Protein AF-A0A967EP77-F1 (afdb_monomer)

Structure (mmCIF, N/CA/C/O backbone):
data_AF-A0A967EP77-F1
#
_entry.id   AF-A0A967EP77-F1
#
loop_
_atom_site.group_PDB
_atom_site.id
_atom_site.type_symbol
_atom_site.label_atom_id
_atom_site.label_alt_id
_atom_site.label_comp_id
_atom_site.label_asym_id
_atom_site.label_entity_id
_atom_site.label_seq_id
_atom_site.pdbx_PDB_ins_code
_atom_site.Cartn_x
_atom_site.Cartn_y
_atom_site.Cartn_z
_atom_site.occupancy
_atom_site.B_iso_or_equiv
_atom_site.auth_seq_id
_atom_site.auth_comp_id
_atom_site.auth_asym_id
_atom_site.auth_atom_id
_atom_site.pdbx_PDB_model_num
ATOM 1 N N . GLN A 1 1 ? -3.088 9.006 17.816 1.00 86.19 1 GLN A N 1
ATOM 2 C CA . GLN A 1 1 ? -2.962 7.636 17.287 1.00 86.19 1 GLN A CA 1
ATOM 3 C C . GLN A 1 1 ? -3.980 7.311 16.200 1.00 86.19 1 GLN A C 1
ATOM 5 O O . GLN A 1 1 ? -3.536 7.202 15.072 1.00 86.19 1 GLN A O 1
ATOM 10 N N . LEU A 1 2 ? -5.304 7.241 16.424 1.00 95.00 2 LEU A N 1
ATOM 11 C CA . LEU A 1 2 ? -6.245 6.898 15.327 1.00 95.00 2 LEU A CA 1
ATOM 12 C C . LEU A 1 2 ? -6.158 7.840 14.108 1.00 95.00 2 LEU A C 1
ATOM 14 O O . LEU A 1 2 ? -5.985 7.376 12.988 1.00 95.00 2 LEU A O 1
ATOM 18 N N . ALA A 1 3 ? -6.216 9.158 14.322 1.00 96.06 3 ALA A N 1
ATOM 19 C CA . ALA A 1 3 ? -6.069 10.133 13.236 1.00 96.06 3 ALA A CA 1
ATOM 20 C C . ALA A 1 3 ? -4.712 10.028 12.510 1.00 96.06 3 ALA A C 1
ATOM 22 O O . ALA A 1 3 ? -4.661 10.159 11.295 1.00 96.06 3 ALA A O 1
ATOM 23 N N . GLU A 1 4 ? -3.628 9.736 13.237 1.00 96.44 4 GLU A N 1
ATOM 24 C CA . GLU A 1 4 ? -2.295 9.537 12.647 1.00 96.44 4 GLU A CA 1
ATOM 25 C C . GLU A 1 4 ? -2.262 8.284 11.768 1.00 96.44 4 GLU A C 1
ATOM 27 O O . GLU A 1 4 ? -1.728 8.333 10.667 1.00 96.44 4 GLU A O 1
ATOM 32 N N . GLN A 1 5 ? -2.878 7.182 12.214 1.00 97.62 5 GLN A N 1
ATOM 33 C CA . GLN A 1 5 ? -2.960 5.954 11.420 1.00 97.62 5 GLN A CA 1
ATOM 34 C C . GLN A 1 5 ? -3.810 6.140 10.159 1.00 97.62 5 GLN A C 1
ATOM 36 O O . GLN A 1 5 ? -3.471 5.586 9.121 1.00 97.62 5 GLN A O 1
ATOM 41 N N . ARG A 1 6 ? -4.870 6.957 10.210 1.00 97.81 6 ARG A N 1
ATOM 42 C CA . ARG A 1 6 ? -5.664 7.291 9.015 1.00 97.81 6 ARG A CA 1
ATOM 43 C C . ARG A 1 6 ? -4.852 8.060 7.976 1.00 97.81 6 ARG A C 1
ATOM 45 O O . ARG A 1 6 ? -4.856 7.684 6.812 1.00 97.81 6 ARG A O 1
ATOM 52 N N . VAL A 1 7 ? -4.107 9.076 8.414 1.00 98.00 7 VAL A N 1
ATOM 53 C CA . VAL A 1 7 ? -3.208 9.837 7.530 1.00 98.00 7 VAL A CA 1
ATOM 54 C C . VAL A 1 7 ? -2.118 8.938 6.945 1.00 98.00 7 VAL A C 1
ATOM 56 O O . VAL A 1 7 ? -1.761 9.081 5.779 1.00 98.00 7 VAL A O 1
ATOM 59 N N . GLU A 1 8 ? -1.585 8.007 7.735 1.00 97.62 8 GLU A N 1
ATOM 60 C CA . GLU A 1 8 ? -0.581 7.062 7.246 1.00 97.62 8 GLU A CA 1
ATOM 61 C C . GLU A 1 8 ? -1.164 6.067 6.232 1.00 97.62 8 GLU A C 1
ATOM 63 O O . GLU A 1 8 ? -0.518 5.774 5.228 1.00 97.62 8 GLU A O 1
ATOM 68 N N . ALA A 1 9 ? -2.407 5.618 6.429 1.00 98.00 9 ALA A N 1
ATOM 69 C CA . ALA A 1 9 ? -3.115 4.793 5.455 1.00 98.00 9 ALA A CA 1
ATOM 70 C C . ALA A 1 9 ? -3.282 5.516 4.109 1.00 98.00 9 ALA A C 1
ATOM 72 O O . ALA A 1 9 ? -2.938 4.947 3.074 1.00 98.00 9 ALA A O 1
ATOM 73 N N . ASP A 1 10 ? -3.724 6.780 4.123 1.00 98.19 10 ASP A N 1
ATOM 74 C CA . ASP A 1 10 ? -3.865 7.598 2.907 1.00 98.19 10 ASP A CA 1
ATOM 75 C C . ASP A 1 10 ? -2.536 7.740 2.154 1.00 98.19 10 ASP A C 1
ATOM 77 O O . ASP A 1 10 ? -2.476 7.618 0.928 1.00 98.19 10 ASP A O 1
ATOM 81 N N . ARG A 1 11 ? -1.442 7.965 2.890 1.00 98.12 11 ARG A N 1
ATOM 82 C CA . ARG A 1 11 ? -0.097 8.063 2.309 1.00 98.12 11 ARG A CA 1
ATOM 83 C C . ARG A 1 11 ? 0.345 6.752 1.675 1.00 98.12 11 ARG A C 1
ATOM 85 O O . ARG A 1 11 ? 0.856 6.778 0.557 1.00 98.12 11 ARG A O 1
ATOM 92 N N . ALA A 1 12 ? 0.150 5.630 2.367 1.00 97.69 12 ALA A N 1
ATOM 93 C CA . ALA A 1 12 ? 0.523 4.313 1.864 1.00 97.69 12 ALA A CA 1
ATOM 94 C C . ALA A 1 12 ? -0.244 3.966 0.578 1.00 97.69 12 ALA A C 1
ATOM 96 O O . ALA A 1 12 ? 0.365 3.534 -0.403 1.00 97.69 12 ALA A O 1
ATOM 97 N N . ILE A 1 13 ? -1.557 4.229 0.551 1.00 98.12 13 ILE A N 1
ATOM 98 C CA . ILE A 1 13 ? -2.406 4.022 -0.629 1.00 98.12 13 ILE A CA 1
ATOM 99 C C . ILE A 1 13 ? -1.922 4.898 -1.784 1.00 98.12 13 ILE A C 1
ATOM 101 O O . ILE A 1 13 ? -1.578 4.370 -2.838 1.00 98.12 13 ILE A O 1
ATOM 105 N N . SER A 1 14 ? -1.802 6.211 -1.577 1.00 98.00 14 SER A N 1
ATOM 106 C CA . SER A 1 14 ? -1.420 7.150 -2.640 1.00 98.00 14 SER A CA 1
ATOM 107 C C . SER A 1 14 ? -0.028 6.862 -3.226 1.00 98.00 14 SER A C 1
ATOM 109 O O . SER A 1 14 ? 0.187 6.953 -4.442 1.00 98.00 14 SER A O 1
ATOM 111 N N . ALA A 1 15 ? 0.925 6.462 -2.378 1.00 97.06 15 ALA A N 1
ATOM 112 C CA . ALA A 1 15 ? 2.259 6.065 -2.816 1.00 97.06 15 ALA A CA 1
ATOM 113 C C . ALA A 1 15 ? 2.219 4.805 -3.694 1.00 97.06 15 ALA A C 1
ATOM 115 O O . ALA A 1 15 ? 2.878 4.756 -4.739 1.00 97.06 15 ALA A O 1
ATOM 116 N N . LEU A 1 16 ? 1.432 3.801 -3.300 1.00 97.38 16 LEU A N 1
ATOM 117 C CA . LEU A 1 16 ? 1.296 2.563 -4.058 1.00 97.38 16 LEU A CA 1
ATOM 118 C C . LEU A 1 16 ? 0.499 2.759 -5.356 1.00 97.38 16 LEU A C 1
ATOM 120 O O . LEU A 1 16 ? 0.899 2.214 -6.380 1.00 97.38 16 LEU A O 1
ATOM 124 N N . GLU A 1 17 ? -0.553 3.582 -5.367 1.00 97.56 17 GLU A N 1
ATOM 125 C CA . GLU A 1 17 ? -1.274 3.960 -6.595 1.00 97.56 17 GLU A CA 1
ATOM 126 C C . GLU A 1 17 ? -0.328 4.578 -7.624 1.00 97.56 17 GLU A C 1
ATOM 128 O O . GLU A 1 17 ? -0.288 4.158 -8.782 1.00 97.56 17 GLU A O 1
ATOM 133 N N . SER A 1 18 ? 0.486 5.537 -7.180 1.00 97.19 18 SER A N 1
ATOM 134 C CA . SER A 1 18 ? 1.468 6.207 -8.035 1.00 97.19 18 SER A CA 1
ATOM 135 C C . SER A 1 18 ? 2.494 5.214 -8.590 1.00 97.19 18 SER A C 1
ATOM 137 O O . SER A 1 18 ? 2.851 5.266 -9.766 1.00 97.19 18 SER A O 1
ATOM 139 N N . ALA A 1 19 ? 2.946 4.271 -7.761 1.00 95.88 19 ALA A N 1
ATOM 140 C CA . ALA A 1 19 ? 3.857 3.210 -8.169 1.00 95.88 19 ALA A CA 1
ATOM 141 C C . ALA A 1 19 ? 3.238 2.269 -9.216 1.00 95.88 19 ALA A C 1
ATOM 143 O O . ALA A 1 19 ? 3.864 1.973 -10.235 1.00 95.88 19 ALA A O 1
ATOM 144 N N . LEU A 1 20 ? 2.008 1.814 -8.972 1.00 96.44 20 LEU A N 1
ATOM 145 C CA . LEU A 1 20 ? 1.268 0.917 -9.859 1.00 96.44 20 LEU A CA 1
ATOM 146 C C . LEU A 1 20 ? 0.984 1.569 -11.214 1.00 96.44 20 LEU A C 1
ATOM 148 O O . LEU A 1 20 ? 1.121 0.909 -12.242 1.00 96.44 20 LEU A O 1
ATOM 152 N N . ALA A 1 21 ? 0.663 2.864 -11.235 1.00 96.56 21 ALA A N 1
ATOM 153 C CA . ALA A 1 21 ? 0.411 3.600 -12.470 1.00 96.56 21 ALA A CA 1
ATOM 154 C C . ALA A 1 21 ? 1.638 3.654 -13.399 1.00 96.56 21 ALA A C 1
ATOM 156 O O . ALA A 1 21 ? 1.491 3.590 -14.619 1.00 96.56 21 ALA A O 1
ATOM 157 N N . ILE A 1 22 ? 2.845 3.761 -12.835 1.00 94.62 22 ILE A N 1
ATOM 158 C CA . ILE A 1 22 ? 4.092 3.876 -13.608 1.00 94.62 22 ILE A CA 1
ATOM 159 C C . ILE A 1 22 ? 4.611 2.493 -14.021 1.00 94.62 22 ILE A C 1
ATOM 161 O O . ILE A 1 22 ? 5.001 2.276 -15.172 1.00 94.62 22 ILE A O 1
ATOM 165 N N . ASP A 1 23 ? 4.609 1.552 -13.077 1.00 94.44 23 ASP A N 1
ATOM 166 C CA . ASP A 1 23 ? 5.404 0.328 -13.173 1.00 94.44 23 ASP A CA 1
ATOM 167 C C . ASP A 1 23 ? 4.593 -0.962 -12.989 1.00 94.44 23 ASP A C 1
ATOM 169 O O . ASP A 1 23 ? 5.098 -2.058 -13.252 1.00 94.44 23 ASP A O 1
ATOM 173 N N . GLY A 1 24 ? 3.329 -0.860 -12.568 1.00 92.75 24 GLY A N 1
ATOM 174 C CA . GLY A 1 24 ? 2.489 -2.011 -12.232 1.00 92.75 24 GLY A CA 1
ATOM 175 C C . GLY A 1 24 ? 2.296 -2.963 -13.410 1.00 92.75 24 GLY A C 1
ATOM 176 O O . GLY A 1 24 ? 2.413 -4.171 -13.247 1.00 92.75 24 GLY A O 1
ATOM 177 N N . GLY A 1 25 ? 2.113 -2.439 -14.624 1.00 92.19 25 GLY A N 1
ATOM 178 C CA . GLY A 1 25 ? 1.995 -3.269 -15.829 1.00 92.19 25 GLY A CA 1
ATOM 179 C C . GLY A 1 25 ? 3.291 -3.966 -16.269 1.00 92.19 25 GLY A C 1
ATOM 180 O O . GLY A 1 25 ? 3.233 -4.869 -17.101 1.00 92.19 25 GLY A O 1
ATOM 181 N N . LYS A 1 26 ? 4.454 -3.551 -15.748 1.00 93.62 26 LYS A N 1
ATOM 182 C CA . LYS A 1 26 ? 5.771 -4.089 -16.130 1.00 93.62 26 LYS A CA 1
ATOM 183 C C . LYS A 1 26 ? 6.289 -5.124 -15.141 1.00 93.62 26 LYS A C 1
ATOM 185 O O . LYS A 1 26 ? 6.888 -6.112 -15.554 1.00 93.62 26 LYS A O 1
ATOM 190 N N . TYR A 1 27 ? 6.102 -4.871 -13.846 1.00 94.75 27 TYR A N 1
ATOM 191 C CA . TYR A 1 27 ? 6.734 -5.663 -12.789 1.00 94.75 27 TYR A CA 1
ATOM 192 C C . TYR A 1 27 ? 5.758 -6.469 -11.945 1.00 94.75 27 TYR A C 1
ATOM 194 O O . TYR A 1 27 ? 6.195 -7.041 -10.950 1.00 94.75 27 TYR A O 1
ATOM 202 N N . LEU A 1 28 ? 4.477 -6.532 -12.309 1.00 96.44 28 LEU A N 1
ATOM 203 C CA . LEU A 1 28 ? 3.490 -7.369 -11.633 1.00 96.44 28 LEU A CA 1
ATOM 204 C C . LEU A 1 28 ? 2.764 -8.265 -12.623 1.00 96.44 28 LEU A C 1
ATOM 206 O O . LEU A 1 28 ? 2.435 -7.854 -13.738 1.00 96.44 28 LEU A O 1
ATOM 210 N N . ASP A 1 29 ? 2.453 -9.479 -12.182 1.00 96.25 29 ASP A N 1
ATOM 211 C CA . ASP A 1 29 ? 1.446 -10.287 -12.854 1.00 96.25 29 ASP A CA 1
ATOM 212 C C . ASP A 1 29 ? 0.016 -9.860 -12.460 1.00 96.25 29 ASP A C 1
ATOM 214 O O . ASP A 1 29 ? -0.214 -9.030 -11.575 1.00 96.25 29 ASP A O 1
ATOM 218 N N . LYS A 1 30 ? -0.988 -10.434 -13.135 1.00 95.06 30 LYS A N 1
ATOM 219 C CA . LYS A 1 30 ? -2.402 -10.104 -12.890 1.00 95.06 30 LYS A CA 1
ATOM 220 C C . LYS A 1 30 ? -2.862 -10.446 -11.470 1.00 95.06 30 LYS A C 1
ATOM 222 O O . LYS A 1 30 ? -3.761 -9.784 -10.958 1.00 95.06 30 LYS A O 1
ATOM 227 N N . SER A 1 31 ? -2.303 -11.493 -10.869 1.00 96.00 31 SER A N 1
ATOM 228 C CA . SER A 1 31 ? -2.651 -11.943 -9.523 1.00 96.00 31 SER A CA 1
ATOM 229 C C . SER A 1 31 ? -2.045 -11.022 -8.471 1.00 96.00 31 SER A C 1
ATOM 231 O O . SER A 1 31 ? -2.762 -10.579 -7.579 1.00 96.00 31 SER A O 1
ATOM 233 N N . GLU A 1 32 ? -0.761 -10.686 -8.599 1.00 97.00 32 GLU A N 1
ATOM 234 C CA . GLU A 1 32 ? -0.062 -9.738 -7.726 1.00 97.00 32 GLU A CA 1
ATOM 235 C C . GLU A 1 32 ? -0.715 -8.353 -7.799 1.00 97.00 32 GLU A C 1
ATOM 237 O O . GLU A 1 32 ? -1.038 -7.756 -6.772 1.00 97.00 32 GLU A O 1
ATOM 242 N N . HIS A 1 33 ? -0.997 -7.873 -9.015 1.00 96.75 33 HIS A N 1
ATOM 243 C CA . HIS A 1 33 ? -1.665 -6.591 -9.220 1.00 96.75 33 HIS A CA 1
ATOM 244 C C . HIS A 1 33 ? -3.054 -6.569 -8.580 1.00 96.75 33 HIS A C 1
ATOM 246 O O . HIS A 1 33 ? -3.419 -5.603 -7.913 1.00 96.75 33 HIS A O 1
ATOM 252 N N . LYS A 1 34 ? -3.841 -7.635 -8.758 1.00 97.25 34 LYS A N 1
ATOM 253 C CA . LYS A 1 34 ? -5.158 -7.737 -8.129 1.00 97.25 34 LYS A CA 1
ATOM 254 C C . LYS A 1 34 ? -5.052 -7.780 -6.604 1.00 97.25 34 LYS A C 1
ATOM 256 O O . LYS A 1 34 ? -5.797 -7.073 -5.940 1.00 97.25 34 LYS A O 1
ATOM 261 N N . ALA A 1 35 ? -4.121 -8.558 -6.055 1.00 97.94 35 ALA A N 1
ATOM 262 C CA . ALA A 1 35 ? -3.945 -8.673 -4.611 1.00 97.94 35 ALA A CA 1
ATOM 263 C C . ALA A 1 35 ? -3.611 -7.319 -3.962 1.00 97.94 35 ALA A C 1
ATOM 265 O O . ALA A 1 35 ? -4.145 -7.005 -2.898 1.00 97.94 35 ALA A O 1
ATOM 266 N N . LEU A 1 36 ? -2.770 -6.505 -4.610 1.00 97.94 36 LEU A N 1
ATOM 267 C CA . LEU A 1 36 ? -2.454 -5.154 -4.143 1.00 97.94 36 LEU A CA 1
ATOM 268 C C . LEU A 1 36 ? -3.687 -4.248 -4.157 1.00 97.94 36 LEU A C 1
ATOM 270 O O . LEU A 1 36 ? -3.975 -3.621 -3.140 1.00 97.94 36 LEU A O 1
ATOM 274 N N . LEU A 1 37 ? -4.449 -4.236 -5.256 1.00 97.81 37 LEU A N 1
ATOM 275 C CA . LEU A 1 37 ? -5.688 -3.455 -5.349 1.00 97.81 37 LEU A CA 1
ATOM 276 C C . LEU A 1 37 ? -6.717 -3.871 -4.288 1.00 97.81 37 LEU A C 1
ATOM 278 O O . LEU A 1 37 ? -7.275 -3.012 -3.609 1.00 97.81 37 LEU A O 1
ATOM 282 N N . ASP A 1 38 ? -6.926 -5.176 -4.105 1.00 98.25 38 ASP A N 1
ATOM 283 C CA . ASP A 1 38 ? -7.858 -5.708 -3.107 1.00 98.25 38 ASP A CA 1
ATOM 284 C C . ASP A 1 38 ? -7.421 -5.299 -1.682 1.00 98.25 38 ASP A C 1
ATOM 286 O O . ASP A 1 38 ? -8.247 -4.933 -0.843 1.00 98.25 38 ASP A O 1
ATOM 290 N N . CYS A 1 39 ? -6.111 -5.305 -1.399 1.00 98.19 39 CYS A N 1
ATOM 291 C CA . CYS A 1 39 ? -5.576 -4.873 -0.107 1.00 98.19 39 CYS A CA 1
ATOM 292 C C . CYS A 1 39 ? -5.721 -3.358 0.114 1.00 98.19 39 CYS A C 1
ATOM 294 O O . CYS A 1 39 ? -6.032 -2.938 1.228 1.00 98.19 39 CYS A O 1
ATOM 296 N N . MET A 1 40 ? -5.532 -2.539 -0.925 1.00 98.31 40 MET A N 1
ATOM 297 C CA . MET A 1 40 ? -5.739 -1.086 -0.860 1.00 98.31 40 MET A CA 1
ATOM 298 C C . MET A 1 40 ? -7.205 -0.746 -0.606 1.00 98.31 40 MET A C 1
ATOM 300 O O . MET A 1 40 ? -7.501 0.066 0.266 1.00 98.31 40 MET A O 1
ATOM 304 N N . GLN A 1 41 ? -8.126 -1.427 -1.291 1.00 98.06 41 GLN A N 1
ATOM 305 C CA . GLN A 1 41 ? -9.557 -1.270 -1.047 1.00 98.06 41 GLN A CA 1
ATOM 306 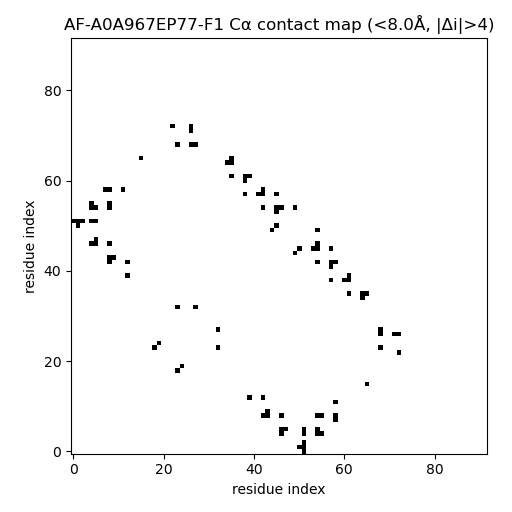C C . GLN A 1 41 ? -9.928 -1.674 0.387 1.00 98.06 41 GLN A C 1
ATOM 308 O O . GLN A 1 41 ? -10.672 -0.964 1.061 1.00 98.06 41 GLN A O 1
ATOM 313 N N . SER A 1 42 ? -9.373 -2.779 0.892 1.00 97.81 42 SER A N 1
ATOM 314 C CA . SER A 1 42 ? -9.577 -3.172 2.288 1.00 97.81 42 SER A CA 1
ATOM 315 C C . SER A 1 42 ? -9.045 -2.121 3.265 1.00 97.81 42 SER A C 1
ATOM 317 O O . SER A 1 42 ? -9.665 -1.893 4.303 1.00 97.81 42 SER A O 1
ATOM 319 N N . LEU A 1 43 ? -7.907 -1.490 2.963 1.00 98.12 43 LEU A N 1
ATOM 320 C CA . LEU A 1 43 ? -7.335 -0.440 3.802 1.00 98.12 43 LEU A CA 1
ATOM 321 C C . LEU A 1 43 ? -8.200 0.826 3.797 1.00 98.12 43 LEU A C 1
ATOM 323 O O . LEU A 1 43 ? -8.406 1.392 4.866 1.00 98.12 43 LEU A O 1
ATOM 327 N N . GLU A 1 44 ? -8.768 1.218 2.653 1.00 97.75 44 GLU A N 1
ATOM 328 C CA . GLU A 1 44 ? -9.758 2.305 2.562 1.00 97.75 44 GLU A CA 1
ATOM 329 C C . GLU A 1 44 ? -10.967 2.050 3.475 1.00 97.75 44 GLU A C 1
ATOM 331 O O . GLU A 1 44 ? -11.353 2.897 4.282 1.00 97.75 44 GLU A O 1
ATOM 336 N N . GLU A 1 45 ? -11.538 0.846 3.419 1.00 97.25 45 GLU A N 1
ATOM 337 C CA . GLU A 1 45 ? -12.698 0.494 4.243 1.00 97.25 45 GLU A CA 1
ATOM 338 C C . GLU A 1 45 ? -12.372 0.482 5.745 1.00 97.25 45 GLU A C 1
ATOM 340 O O . GLU A 1 45 ? -13.160 0.962 6.570 1.00 97.25 45 GLU A O 1
ATOM 345 N N . ILE A 1 46 ? -11.201 -0.052 6.108 1.00 97.00 46 ILE A N 1
ATOM 346 C CA . ILE A 1 46 ? -10.731 -0.139 7.495 1.00 97.00 46 ILE A CA 1
ATOM 347 C C . ILE A 1 46 ? -10.347 1.240 8.036 1.00 97.00 46 ILE A C 1
ATOM 349 O O . ILE A 1 46 ? -10.615 1.524 9.201 1.00 97.00 46 ILE A O 1
ATOM 353 N N . LYS A 1 47 ? -9.781 2.127 7.216 1.00 95.75 47 LYS A N 1
ATOM 354 C CA . LYS A 1 47 ? -9.472 3.513 7.595 1.00 95.75 47 LYS A CA 1
ATOM 355 C C . LYS A 1 47 ? -10.718 4.249 8.095 1.00 95.75 47 LYS A C 1
ATOM 357 O O . LYS A 1 47 ? -10.660 4.939 9.118 1.00 95.75 47 LYS A O 1
ATOM 362 N N . GLU A 1 48 ? -11.851 4.052 7.422 1.00 94.62 48 GLU A N 1
ATOM 363 C CA . GLU A 1 48 ? -13.122 4.697 7.764 1.00 94.62 48 GLU A CA 1
ATOM 364 C C . GLU A 1 48 ? -13.790 4.089 9.006 1.00 94.62 48 GLU A C 1
ATOM 366 O O . GLU A 1 48 ? -14.288 4.819 9.869 1.00 94.62 48 GLU A O 1
ATOM 371 N N . LYS A 1 49 ? -13.790 2.754 9.122 1.00 93.94 49 LYS A N 1
ATOM 372 C CA . LYS A 1 49 ? -14.622 2.023 10.100 1.00 93.94 49 LYS A CA 1
ATOM 373 C C . LYS A 1 49 ? -13.851 1.392 11.265 1.00 93.94 49 LYS A C 1
ATOM 375 O O . LYS A 1 49 ? -14.473 1.005 12.250 1.00 93.94 49 LYS A O 1
ATOM 380 N N . GLY A 1 50 ? -12.537 1.242 11.137 1.00 92.06 50 GLY A N 1
ATOM 381 C CA . GLY A 1 50 ? -11.671 0.528 12.073 1.00 92.06 50 GLY A CA 1
ATOM 382 C C . GLY A 1 50 ? -11.027 1.413 13.140 1.00 92.06 50 GLY A C 1
ATOM 383 O O . GLY A 1 50 ? -11.144 2.642 13.138 1.00 92.06 50 GLY A O 1
ATOM 384 N N . ASP A 1 51 ? -10.325 0.756 14.062 1.00 96.81 51 ASP A N 1
ATOM 385 C CA . ASP A 1 51 ? -9.500 1.389 15.090 1.00 96.81 51 ASP A CA 1
ATOM 386 C C . ASP A 1 51 ? -8.026 1.517 14.659 1.00 96.81 51 ASP A C 1
ATOM 388 O O . ASP A 1 51 ? -7.615 1.084 13.580 1.00 96.81 51 ASP A O 1
ATOM 392 N N . ALA A 1 52 ? -7.217 2.159 15.506 1.00 96.56 52 ALA A N 1
ATOM 393 C CA . ALA A 1 52 ? -5.830 2.476 15.181 1.00 96.56 52 ALA A CA 1
ATOM 394 C C . ALA A 1 52 ? -4.982 1.214 14.947 1.00 96.56 52 ALA A C 1
ATOM 396 O O . ALA A 1 52 ? -4.138 1.208 14.052 1.00 96.56 52 ALA A O 1
ATOM 397 N N . ASP A 1 53 ? -5.212 0.154 15.722 1.00 97.19 53 ASP A N 1
ATOM 398 C CA . ASP A 1 53 ? -4.467 -1.098 15.603 1.00 97.19 53 ASP A CA 1
ATOM 399 C C . ASP A 1 53 ? -4.829 -1.851 14.322 1.00 97.19 53 ASP A C 1
ATOM 401 O O . ASP A 1 53 ? -3.936 -2.311 13.609 1.00 97.19 53 ASP A O 1
ATOM 405 N N . THR A 1 54 ? -6.115 -1.911 13.971 1.00 97.50 54 THR A N 1
ATOM 406 C CA . THR A 1 54 ? -6.583 -2.570 12.743 1.00 97.50 54 THR A CA 1
ATOM 407 C C . THR A 1 54 ? -6.059 -1.853 11.497 1.00 97.50 54 THR A C 1
ATOM 409 O O . THR A 1 54 ? -5.598 -2.498 10.550 1.00 97.50 54 THR A O 1
ATOM 412 N N . ILE A 1 55 ? -6.061 -0.514 11.505 1.00 98.00 55 ILE A N 1
ATOM 413 C CA . ILE A 1 55 ? -5.481 0.286 10.416 1.00 98.00 55 ILE A CA 1
ATOM 414 C C . ILE A 1 55 ? -3.984 -0.009 10.294 1.00 98.00 55 ILE A C 1
ATOM 416 O O . ILE A 1 55 ? -3.512 -0.346 9.210 1.00 98.00 55 ILE A O 1
ATOM 420 N N . LYS A 1 56 ? -3.247 0.029 11.409 1.00 97.94 56 LYS A N 1
ATOM 421 C CA . LYS A 1 56 ? -1.806 -0.244 11.431 1.00 97.94 56 LYS A CA 1
ATOM 422 C C . LYS A 1 56 ? -1.464 -1.639 10.904 1.00 97.94 56 LYS A C 1
ATOM 424 O O . LYS A 1 56 ? -0.533 -1.793 10.117 1.00 97.94 56 LYS A O 1
ATOM 429 N N . GLN A 1 57 ? -2.212 -2.659 11.317 1.00 98.00 57 GLN A N 1
ATOM 430 C CA . GLN A 1 57 ? -2.027 -4.028 10.830 1.00 98.00 57 GLN A CA 1
ATOM 431 C C . GLN A 1 57 ? -2.266 -4.130 9.322 1.00 98.00 57 GLN A C 1
ATOM 433 O O . GLN A 1 57 ? -1.522 -4.813 8.621 1.00 98.00 57 GLN A O 1
ATOM 438 N N . THR A 1 58 ? -3.270 -3.418 8.812 1.00 98.00 58 THR A N 1
ATOM 439 C CA . THR A 1 58 ? -3.597 -3.430 7.383 1.00 98.00 58 THR A CA 1
ATOM 440 C C . THR A 1 58 ? -2.551 -2.677 6.557 1.00 98.00 58 THR A C 1
ATOM 442 O O . THR A 1 58 ? -2.176 -3.155 5.489 1.00 98.00 58 THR A O 1
ATOM 445 N N . ILE A 1 59 ? -2.000 -1.570 7.072 1.00 98.19 59 ILE A N 1
ATOM 446 C CA . ILE A 1 59 ? -0.840 -0.885 6.475 1.00 98.19 59 ILE A CA 1
ATOM 447 C C . ILE A 1 59 ? 0.355 -1.841 6.383 1.00 98.19 59 ILE A C 1
ATOM 449 O O . ILE A 1 59 ? 0.956 -1.970 5.321 1.00 98.19 59 ILE A O 1
ATOM 453 N N . ASN A 1 60 ? 0.679 -2.556 7.465 1.00 98.12 60 ASN A N 1
ATOM 454 C CA . ASN A 1 60 ? 1.789 -3.515 7.458 1.00 98.12 60 ASN A CA 1
ATOM 455 C C . ASN A 1 60 ? 1.581 -4.618 6.416 1.00 98.12 60 ASN A C 1
ATOM 457 O O . ASN A 1 60 ? 2.498 -4.931 5.664 1.00 98.12 60 ASN A O 1
ATOM 461 N N . LYS A 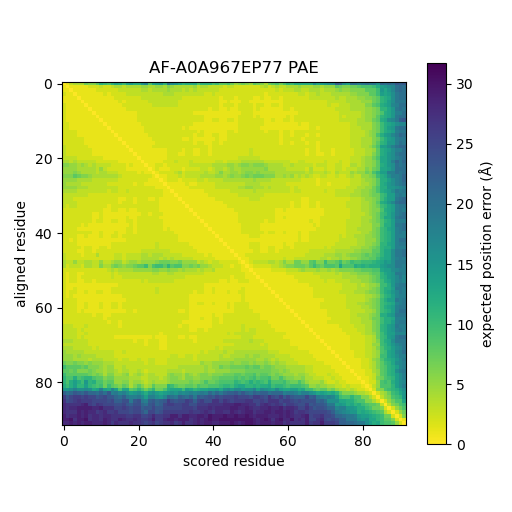1 61 ? 0.360 -5.151 6.316 1.00 98.12 61 LYS A N 1
ATOM 462 C CA . LYS A 1 61 ? 0.015 -6.150 5.302 1.00 98.12 61 LYS A CA 1
ATOM 463 C C . LYS A 1 61 ? 0.176 -5.608 3.879 1.00 98.12 61 LYS A C 1
ATOM 465 O O . LYS A 1 61 ? 0.668 -6.322 3.009 1.00 98.12 61 LYS A O 1
ATOM 470 N N . LEU A 1 62 ? -0.217 -4.356 3.637 1.00 98.19 62 LEU A N 1
ATOM 471 C CA . LEU A 1 62 ? -0.019 -3.704 2.343 1.00 98.19 62 LEU A CA 1
ATOM 472 C C . LEU A 1 62 ? 1.474 -3.537 2.017 1.00 98.19 62 LEU A C 1
ATOM 474 O O . LEU A 1 62 ? 1.892 -3.773 0.883 1.00 98.19 62 LEU A O 1
ATOM 478 N N . ASN A 1 63 ? 2.282 -3.175 3.014 1.00 97.56 63 ASN A N 1
ATOM 479 C CA . ASN A 1 63 ? 3.731 -3.042 2.870 1.00 97.56 63 ASN A CA 1
ATOM 480 C C . ASN A 1 63 ? 4.388 -4.385 2.521 1.00 97.56 63 ASN A C 1
ATOM 482 O O . ASN A 1 63 ? 5.125 -4.459 1.544 1.00 97.56 63 ASN A O 1
ATOM 486 N N . GLU A 1 64 ? 4.065 -5.454 3.249 1.00 97.88 64 GLU A N 1
ATOM 487 C CA . GLU A 1 64 ? 4.571 -6.807 2.967 1.00 97.88 64 GLU A CA 1
ATOM 488 C C . GLU A 1 64 ? 4.168 -7.283 1.565 1.00 97.88 64 GLU A C 1
ATOM 490 O O . GLU A 1 64 ? 4.978 -7.831 0.820 1.00 97.88 64 GLU A O 1
ATOM 495 N N . LEU A 1 65 ? 2.918 -7.031 1.163 1.00 97.44 65 LEU A N 1
ATOM 496 C CA . LEU A 1 65 ? 2.426 -7.432 -0.153 1.00 97.44 65 LEU A CA 1
ATOM 497 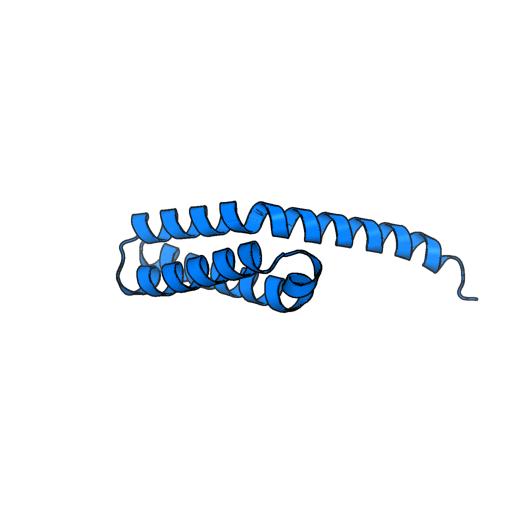C C . LEU A 1 65 ? 3.087 -6.646 -1.298 1.00 97.44 65 LEU A C 1
ATOM 499 O O . LEU A 1 65 ? 3.251 -7.178 -2.395 1.00 97.44 65 LEU A O 1
ATOM 503 N N . SER A 1 66 ? 3.462 -5.386 -1.059 1.00 97.19 66 SER A N 1
ATOM 504 C CA . SER A 1 66 ? 4.094 -4.510 -2.057 1.00 97.19 66 SER A CA 1
ATOM 505 C C . SER A 1 66 ? 5.622 -4.605 -2.096 1.00 97.19 66 SER A C 1
ATOM 507 O O . SER A 1 66 ? 6.235 -4.128 -3.053 1.00 97.19 66 SER A O 1
ATOM 509 N N . GLU A 1 67 ? 6.251 -5.269 -1.125 1.00 97.25 67 GLU A N 1
ATOM 510 C CA . GLU A 1 67 ? 7.708 -5.417 -1.038 1.00 97.25 67 GLU A CA 1
ATOM 511 C C . GLU A 1 67 ? 8.338 -6.054 -2.296 1.00 97.25 67 GLU A C 1
ATOM 513 O O . GLU A 1 67 ? 9.293 -5.478 -2.834 1.00 97.25 67 GLU A O 1
ATOM 518 N N . PRO A 1 68 ? 7.801 -7.154 -2.872 1.00 96.75 68 PRO A N 1
ATOM 519 C CA . PRO A 1 68 ? 8.356 -7.724 -4.101 1.00 96.75 68 PRO A CA 1
ATOM 520 C C . PRO A 1 68 ? 8.295 -6.751 -5.284 1.00 96.75 68 PRO A C 1
ATOM 522 O O . PRO A 1 68 ? 9.213 -6.699 -6.104 1.00 96.75 68 PRO A O 1
ATOM 525 N N . PHE A 1 69 ? 7.228 -5.954 -5.368 1.00 97.31 69 PHE A N 1
ATOM 526 C CA . PHE A 1 69 ? 7.067 -4.942 -6.407 1.00 97.31 69 PHE A CA 1
ATOM 527 C C . PHE A 1 69 ? 8.082 -3.809 -6.243 1.00 97.31 69 PHE A C 1
ATOM 529 O O . PHE A 1 69 ? 8.759 -3.443 -7.206 1.00 97.31 69 PHE A O 1
ATOM 536 N N . ALA A 1 70 ? 8.249 -3.297 -5.022 1.00 95.88 70 ALA A N 1
ATOM 537 C CA . ALA A 1 70 ? 9.236 -2.269 -4.711 1.00 95.88 70 ALA A CA 1
ATOM 538 C C . ALA A 1 70 ? 10.665 -2.729 -5.049 1.00 95.88 70 ALA A C 1
ATOM 540 O O . ALA A 1 70 ? 11.413 -1.986 -5.688 1.00 95.88 70 ALA A O 1
ATOM 541 N N . ALA A 1 71 ? 11.017 -3.975 -4.715 1.00 96.62 71 ALA A N 1
ATOM 542 C CA . ALA A 1 71 ? 12.315 -4.556 -5.050 1.00 96.62 71 ALA A CA 1
ATOM 543 C C . ALA A 1 71 ? 12.554 -4.612 -6.571 1.00 96.62 71 ALA A C 1
ATOM 545 O O . ALA A 1 71 ? 13.623 -4.229 -7.049 1.00 96.62 71 ALA A O 1
ATOM 546 N N . ARG A 1 72 ? 11.549 -5.025 -7.359 1.00 96.12 72 ARG A N 1
ATOM 547 C CA . ARG A 1 72 ? 11.639 -5.051 -8.833 1.00 96.12 72 ARG A CA 1
ATOM 548 C C . ARG A 1 72 ? 11.825 -3.644 -9.422 1.00 96.12 72 ARG A C 1
ATOM 550 O O . ARG A 1 72 ? 12.692 -3.463 -10.275 1.00 96.12 72 ARG A O 1
ATOM 557 N N . ARG A 1 73 ? 11.085 -2.641 -8.927 1.00 95.00 73 ARG A N 1
ATOM 558 C CA . ARG A 1 73 ? 11.223 -1.229 -9.348 1.00 95.00 73 ARG A CA 1
ATOM 559 C C . ARG A 1 73 ? 12.602 -0.654 -9.028 1.00 95.00 73 ARG A C 1
ATOM 561 O O . ARG A 1 73 ? 13.181 0.057 -9.849 1.00 95.00 73 ARG A O 1
ATOM 568 N N . MET A 1 74 ? 13.137 -0.968 -7.848 1.00 93.06 74 MET A N 1
ATOM 569 C CA . MET A 1 74 ? 14.470 -0.528 -7.437 1.00 93.06 74 MET A CA 1
ATOM 570 C C . MET A 1 74 ? 15.551 -1.149 -8.323 1.00 93.06 74 MET A C 1
ATOM 572 O O . MET A 1 74 ? 16.425 -0.432 -8.805 1.00 93.06 74 MET A O 1
ATOM 576 N N . ASN A 1 7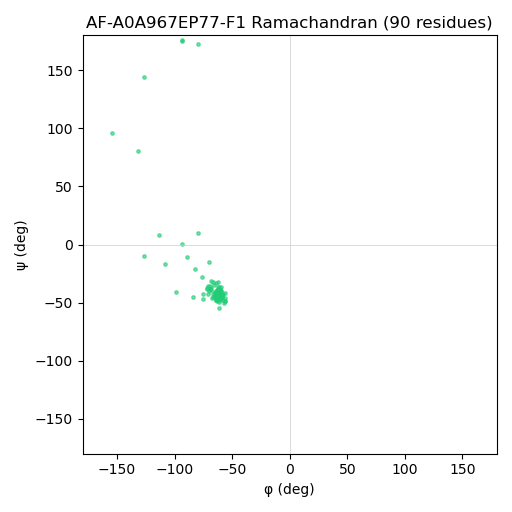5 ? 15.457 -2.452 -8.601 1.00 93.75 75 ASN A N 1
ATOM 577 C CA . ASN A 1 75 ? 16.393 -3.139 -9.492 1.00 93.75 75 ASN A CA 1
ATOM 578 C C . ASN A 1 75 ? 16.404 -2.517 -10.893 1.00 93.75 75 ASN A C 1
ATOM 580 O O . ASN A 1 75 ? 17.478 -2.248 -11.425 1.00 93.75 75 ASN A O 1
ATOM 584 N N . ALA A 1 76 ? 15.228 -2.232 -11.456 1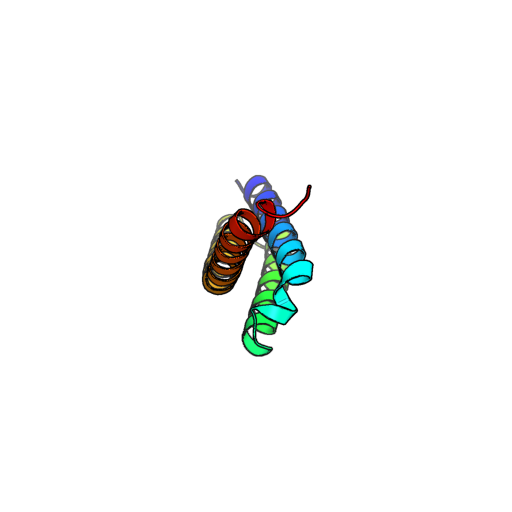.00 89.88 76 ALA A N 1
ATOM 585 C CA . ALA A 1 76 ? 15.122 -1.559 -12.746 1.00 89.88 76 ALA A CA 1
ATOM 586 C C . ALA A 1 76 ? 15.733 -0.150 -12.720 1.00 89.88 76 ALA A C 1
ATOM 588 O O . ALA A 1 76 ? 16.541 0.186 -13.578 1.00 89.88 76 ALA A O 1
ATOM 589 N N . SER A 1 77 ? 15.436 0.637 -11.683 1.00 87.69 77 SER A N 1
ATOM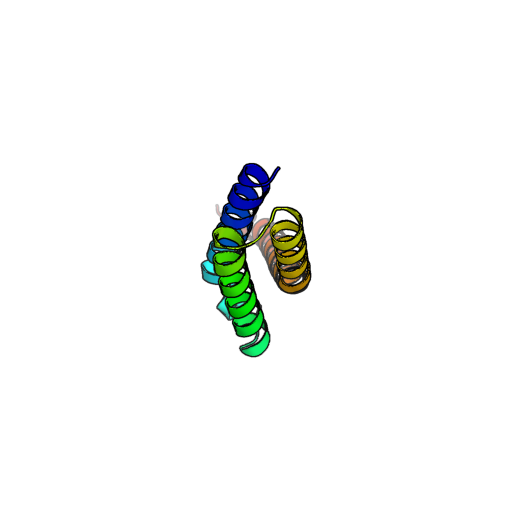 590 C CA . SER A 1 77 ? 15.983 1.993 -11.527 1.00 87.69 77 SER A CA 1
ATOM 591 C C . SER A 1 77 ? 17.516 1.996 -11.444 1.00 87.69 77 SER A C 1
ATOM 593 O O . SER A 1 77 ? 18.171 2.871 -12.008 1.00 87.69 77 SER A O 1
ATOM 595 N N . ILE A 1 78 ? 18.106 1.007 -10.761 1.00 87.81 78 ILE A N 1
ATOM 596 C CA . ILE A 1 78 ? 19.563 0.832 -10.680 1.00 87.81 78 ILE A CA 1
ATOM 597 C C . ILE A 1 78 ? 20.138 0.460 -12.050 1.00 87.81 78 ILE A C 1
ATOM 599 O O . ILE A 1 78 ? 21.147 1.031 -12.461 1.00 87.81 78 ILE A O 1
ATOM 603 N N . GLN A 1 79 ? 19.504 -0.471 -12.767 1.00 86.31 79 GLN A N 1
ATOM 604 C CA . GLN A 1 79 ? 19.938 -0.870 -14.108 1.00 86.31 79 GLN A CA 1
ATOM 605 C C . GLN A 1 79 ? 19.900 0.304 -15.091 1.00 86.31 79 GLN A C 1
ATOM 607 O O . GLN A 1 79 ? 20.881 0.528 -15.800 1.00 86.31 79 GLN A O 1
ATOM 612 N N . ASP A 1 80 ? 18.823 1.087 -15.080 1.00 84.19 80 ASP A N 1
ATOM 613 C CA . ASP A 1 80 ? 18.670 2.267 -15.932 1.00 84.19 80 ASP A CA 1
ATOM 614 C C . ASP A 1 80 ? 19.724 3.335 -15.609 1.00 84.19 80 ASP A C 1
ATOM 616 O O . ASP A 1 80 ? 20.335 3.898 -16.516 1.00 84.19 80 ASP A O 1
ATOM 620 N N . ALA A 1 81 ? 20.015 3.571 -14.324 1.00 84.50 81 ALA A N 1
ATOM 621 C CA . ALA A 1 81 ? 21.064 4.502 -13.909 1.00 84.50 81 ALA A CA 1
ATOM 622 C C . ALA A 1 81 ? 22.467 4.043 -14.354 1.00 84.50 81 ALA A C 1
ATOM 624 O O . ALA A 1 81 ? 23.278 4.859 -14.800 1.00 84.50 81 ALA A O 1
ATOM 625 N N . MET A 1 82 ? 22.757 2.740 -14.278 1.00 80.12 82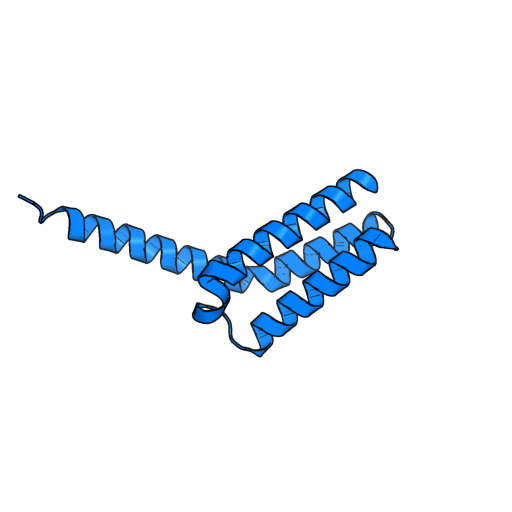 MET A N 1
ATOM 626 C CA . MET A 1 82 ? 24.022 2.176 -14.765 1.00 80.12 82 MET A CA 1
ATOM 627 C C . MET A 1 82 ? 24.130 2.211 -16.298 1.00 80.12 82 MET A C 1
ATOM 629 O O . MET A 1 82 ? 25.214 2.454 -16.834 1.00 80.12 82 MET A O 1
ATOM 633 N N . ALA A 1 83 ? 23.025 2.004 -17.016 1.00 76.31 83 ALA A N 1
ATOM 634 C CA . ALA A 1 83 ? 22.980 2.112 -18.473 1.00 76.31 83 ALA A CA 1
ATOM 635 C C . ALA A 1 83 ? 23.121 3.572 -18.944 1.00 76.31 83 ALA A C 1
ATOM 637 O O . ALA A 1 83 ? 23.863 3.846 -19.886 1.00 76.31 83 ALA A O 1
ATOM 638 N N . GLY A 1 84 ? 22.482 4.520 -18.252 1.00 60.44 84 GLY A N 1
ATOM 639 C CA . GLY A 1 84 ? 22.559 5.953 -18.546 1.00 60.44 84 GLY A CA 1
ATOM 640 C C . GLY A 1 84 ? 23.958 6.545 -18.361 1.00 60.44 84 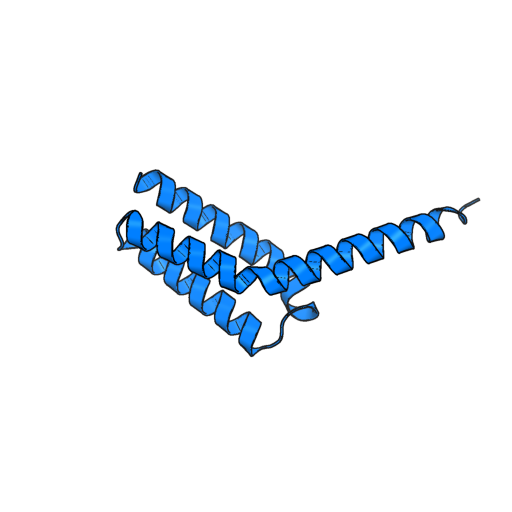GLY A C 1
ATOM 641 O O . GLY A 1 84 ? 24.355 7.409 -19.140 1.00 60.44 84 GLY A O 1
ATOM 642 N N . HIS A 1 85 ? 24.749 6.036 -17.408 1.00 57.22 85 HIS A N 1
ATOM 643 C CA . HIS A 1 85 ? 26.151 6.448 -17.260 1.00 57.22 85 HIS A CA 1
ATOM 644 C C . HIS A 1 85 ? 27.014 6.014 -18.462 1.00 57.22 85 HIS A C 1
ATOM 646 O O . HIS A 1 85 ? 27.914 6.747 -18.846 1.00 57.22 85 HIS A O 1
ATOM 652 N N . ASN A 1 86 ? 26.715 4.878 -19.109 1.00 50.50 86 ASN A N 1
ATOM 653 C CA . ASN A 1 86 ? 27.425 4.452 -20.327 1.00 50.50 86 ASN A CA 1
ATOM 654 C C . ASN A 1 86 ? 26.982 5.230 -21.580 1.00 50.50 86 ASN A C 1
ATOM 656 O O . ASN A 1 86 ? 27.753 5.382 -22.522 1.00 50.50 86 ASN A O 1
ATOM 660 N N . ILE A 1 87 ? 25.739 5.720 -21.616 1.00 53.41 87 ILE A N 1
ATOM 661 C CA . ILE A 1 87 ? 25.198 6.446 -22.778 1.00 53.41 87 ILE A CA 1
ATOM 662 C C . ILE A 1 87 ? 25.621 7.928 -22.766 1.00 53.41 87 ILE A C 1
ATOM 664 O O . ILE A 1 87 ? 25.691 8.550 -23.823 1.00 53.41 87 ILE A O 1
ATOM 668 N N . ASN A 1 88 ? 25.996 8.483 -21.607 1.00 50.59 88 ASN A N 1
ATOM 669 C CA . ASN A 1 88 ? 26.461 9.871 -21.497 1.00 50.59 88 ASN A CA 1
ATOM 670 C C . ASN A 1 88 ? 27.938 10.094 -21.907 1.00 50.59 88 ASN A C 1
ATOM 672 O O . ASN A 1 88 ? 28.462 11.182 -21.689 1.00 50.59 88 ASN A O 1
ATOM 676 N N . GLU A 1 89 ? 28.608 9.100 -22.509 1.00 53.53 89 GLU A N 1
ATOM 677 C CA . GLU A 1 89 ? 29.929 9.266 -23.152 1.00 53.53 89 GLU A CA 1
ATOM 678 C C . GLU A 1 89 ? 29.857 9.554 -24.665 1.00 53.53 89 GLU A C 1
ATOM 680 O O . GLU A 1 89 ? 30.890 9.765 -25.295 1.00 53.53 89 GLU A O 1
ATOM 685 N N . PHE A 1 90 ? 28.664 9.632 -25.267 1.00 52.53 90 PHE A N 1
ATOM 686 C CA . PHE A 1 90 ? 28.518 10.009 -26.679 1.00 52.53 90 PHE A CA 1
ATOM 687 C C . PHE A 1 90 ? 27.449 11.083 -26.873 1.00 52.53 90 P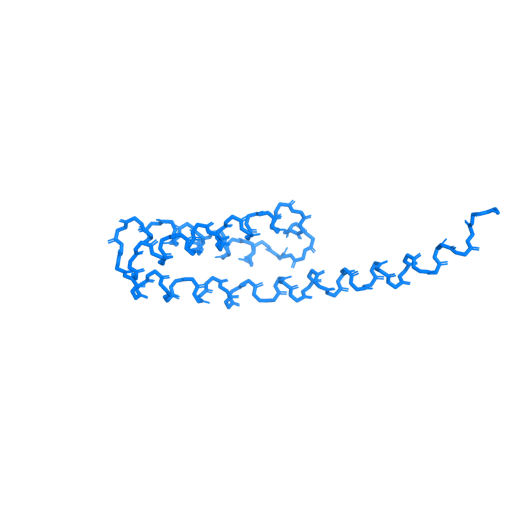HE A C 1
ATOM 689 O O . PHE A 1 90 ? 26.321 10.809 -27.275 1.00 52.53 90 PHE A O 1
ATOM 696 N N . SER A 1 91 ? 27.820 12.333 -26.612 1.00 46.97 91 SER A N 1
ATOM 697 C CA . SER A 1 91 ? 27.201 13.520 -27.210 1.00 46.97 91 SER A CA 1
ATOM 698 C C . SER A 1 91 ? 28.238 14.647 -27.205 1.00 46.97 91 SER A C 1
ATOM 700 O O . SER A 1 91 ? 28.435 15.280 -26.177 1.00 46.97 91 SER A O 1
ATOM 702 N N . GLU A 1 92 ? 28.906 14.762 -28.361 1.00 45.81 92 GLU A N 1
ATOM 703 C CA . GLU A 1 92 ? 29.741 15.851 -28.926 1.00 45.81 92 GLU A CA 1
ATOM 704 C C . GLU A 1 92 ? 30.729 16.629 -28.035 1.00 45.81 92 GLU A C 1
ATOM 706 O O . GLU A 1 92 ? 30.310 17.420 -27.162 1.00 45.81 92 GLU A O 1
#

Mean predicted aligned error: 5.54 Å

Nearest PDB structures (foldseek):
  7ko2-assembly4_D  TM=9.242E-01  e=3.374E-01  Escherichia coli K-12
  4z36-assembly1_A  TM=5.794E-01  e=2.395E+00  Homo sapiens
  6bqg-assembly1_A  TM=5.455E-01  e=2.253E+00  Homo sapiens
  5jtb-assembly1_A  TM=5.466E-01  e=3.909E+00  Homo sapiens

Secondary structure (DSSP, 8-state):
-HHHHHHHHHHHHHHHHHHIIIIIHHH--HHHHHHHHHHHHHHHHHHHHS-HHHHHHHHHHHHHHHHHHHHHHHHHHHHHHHHHHHHTT---

pLDDT: mean 91.21, std 13.48, range [45.81, 98.31]

Solvent-accessible surface area (backbone atoms only — not comparable to full-atom values): 5125 Å² total; per-residue (Å²): 102,53,70,57,35,40,54,49,46,55,49,54,45,54,54,48,52,57,47,39,74,76,42,35,86,78,66,42,55,75,65,58,50,48,52,52,52,55,46,46,52,50,40,56,55,31,51,76,74,49,53,42,66,58,29,48,54,44,48,50,52,47,51,63,70,43,44,68,48,52,52,49,54,50,53,50,54,51,52,50,53,59,51,49,63,66,56,71,78,72,76,136

Radius of gyration: 16.94 Å; Cα contacts (8 Å, |Δi|>4): 53; chains: 1; bounding box: 45×28×46 Å

Sequence (92 aa):
QLAEQRVEADRAISALESALAIDGGKYLDKSEHKALLDCMQSLEEIKEKGDADTIKQTINKLNELSEPFAARRMNASIQDAMAGHNINEFSE

Foldseek 3Di:
DLVVLLVVLVVLLVVVVVLCVVPVVPQDDPVLSVVLVVLNVVLVVCNVVHGSVSNVVSSVVSCVSCVSVVVVVVVVVVVVVVVVVVVVVDDD